Protein AF-A0A0E0D173-F1 (afdb_monomer_lite)

Sequence (92 aa):
MDSILLLSLVALLVVAISWLWDYTVVRLIWRPHCIAKEFREKQGIHGPAYKFLGGNNGEIDRLMEEADGQVLDVRDHNYLPRIAPHFLKWRA

Organism: NCBI:txid40149

Radius of gyration: 22.6 Å; chains: 1; bounding box: 47×25×69 Å

Secondary structure (DSSP, 8-state):
-HHHHHHHHHHHHHHHHHHHHIIIIIIIIIHHHHHHHHHHHHH-B--PPP-TT--SHHHHHHHHHHHHTPPPPTT----HHHH-HHHHHHB-

pLDDT: mean 93.16, std 5.08, range [65.94, 98.12]

Foldseek 3Di:
DVVVVVVVVVVVVVVVVVVVCCVPPVVQPVVVVVVQVCCCPPPQFNADDDDGVDDCVVVQVVQQVVLVPDDDDPPDPPCCSNPPVRRVVRRD

Structure (mmCIF, N/CA/C/O backbone):
data_AF-A0A0E0D173-F1
#
_entry.id   AF-A0A0E0D173-F1
#
loop_
_atom_site.group_PDB
_atom_site.id
_atom_site.type_symbol
_atom_site.label_atom_id
_atom_site.label_alt_id
_atom_site.label_comp_id
_atom_site.label_asym_id
_atom_site.label_entity_id
_atom_site.label_seq_id
_atom_site.pdbx_PDB_ins_code
_atom_site.Cartn_x
_atom_site.Cartn_y
_atom_site.Cartn_z
_atom_site.occupancy
_atom_site.B_iso_or_equiv
_atom_site.auth_seq_id
_atom_site.auth_comp_id
_atom_site.auth_asym_id
_atom_site.auth_atom_id
_atom_site.pdbx_PDB_model_num
ATOM 1 N N . MET A 1 1 ? 18.769 -10.246 -45.081 1.00 66.06 1 MET A N 1
ATOM 2 C CA . MET A 1 1 ? 17.564 -10.750 -44.386 1.00 66.06 1 MET A CA 1
ATOM 3 C C . MET A 1 1 ? 17.876 -10.985 -42.912 1.00 66.06 1 MET A C 1
ATOM 5 O O . MET A 1 1 ? 17.187 -10.437 -42.064 1.00 66.06 1 MET A O 1
ATOM 9 N N . ASP A 1 2 ? 18.992 -11.648 -42.613 1.00 83.12 2 ASP A N 1
ATOM 10 C CA . ASP A 1 2 ? 19.413 -11.991 -41.243 1.00 83.12 2 ASP A CA 1
ATOM 11 C C . ASP A 1 2 ? 19.701 -10.776 -40.348 1.00 83.12 2 ASP A C 1
ATOM 13 O O . ASP A 1 2 ? 19.308 -10.754 -39.187 1.00 83.12 2 ASP A O 1
ATOM 17 N N . SER A 1 3 ? 20.301 -9.710 -40.891 1.00 88.44 3 SER A N 1
ATOM 18 C CA . SER A 1 3 ? 20.582 -8.483 -40.127 1.00 88.44 3 SER A CA 1
ATOM 19 C C . SER A 1 3 ? 19.315 -7.745 -39.685 1.00 88.44 3 SER A C 1
ATOM 21 O O . SER A 1 3 ? 19.297 -7.154 -38.611 1.00 88.44 3 SER A O 1
ATOM 23 N N . ILE A 1 4 ? 18.245 -7.792 -40.487 1.00 92.75 4 ILE A N 1
ATOM 24 C CA . ILE A 1 4 ? 16.957 -7.171 -40.140 1.00 92.75 4 ILE A CA 1
ATOM 25 C C . ILE A 1 4 ? 16.295 -7.975 -39.022 1.00 92.75 4 ILE A C 1
ATOM 27 O O . ILE A 1 4 ? 15.856 -7.391 -38.038 1.00 92.75 4 ILE A O 1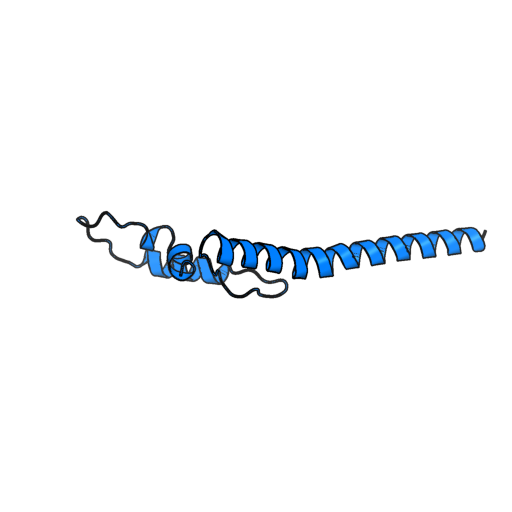
ATOM 31 N N . LEU A 1 5 ? 16.298 -9.308 -39.131 1.00 93.75 5 LEU A N 1
ATOM 32 C CA . LEU A 1 5 ? 15.771 -10.192 -38.088 1.00 93.75 5 LEU A CA 1
ATOM 33 C C . LEU A 1 5 ? 16.517 -10.013 -36.760 1.00 93.75 5 LEU A C 1
ATOM 35 O O . LEU A 1 5 ? 15.886 -9.929 -35.708 1.00 93.75 5 LEU A O 1
ATOM 39 N N . LEU A 1 6 ? 17.846 -9.884 -36.809 1.00 95.12 6 LE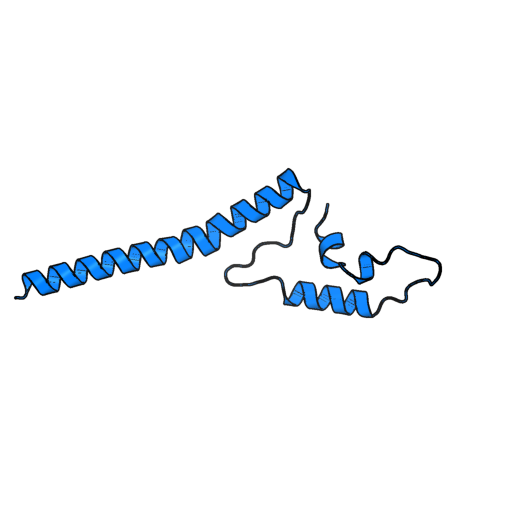U A N 1
ATOM 40 C CA . LEU A 1 6 ? 18.669 -9.639 -35.627 1.00 95.12 6 LEU A CA 1
ATOM 41 C C . LEU A 1 6 ? 18.357 -8.278 -34.989 1.00 95.12 6 LEU A C 1
ATOM 43 O O . LEU A 1 6 ? 18.173 -8.203 -33.777 1.00 95.12 6 LEU A O 1
ATOM 47 N N . LEU A 1 7 ? 18.227 -7.214 -35.789 1.00 95.88 7 LEU A N 1
ATOM 48 C CA . LEU A 1 7 ? 17.841 -5.889 -35.291 1.00 95.88 7 LEU A CA 1
ATOM 49 C C . LEU A 1 7 ? 16.444 -5.893 -34.661 1.00 95.88 7 LEU A C 1
ATOM 51 O O . LEU A 1 7 ? 16.254 -5.319 -33.589 1.00 95.88 7 LEU A O 1
ATOM 55 N N . SER A 1 8 ? 15.474 -6.563 -35.287 1.00 95.12 8 SER A N 1
ATOM 56 C CA . SER A 1 8 ? 14.122 -6.701 -34.737 1.00 95.12 8 SER A CA 1
ATOM 57 C C . SER A 1 8 ? 14.120 -7.467 -33.413 1.00 95.12 8 SER A C 1
ATOM 59 O O . SER A 1 8 ? 13.455 -7.044 -32.469 1.00 95.12 8 SER A O 1
ATOM 61 N N . LEU A 1 9 ? 14.898 -8.549 -33.306 1.00 97.12 9 LEU A N 1
ATOM 62 C CA . LEU A 1 9 ? 15.034 -9.312 -32.064 1.00 97.12 9 LEU A CA 1
ATOM 63 C C . LEU A 1 9 ? 15.632 -8.457 -30.939 1.00 97.12 9 LEU A C 1
ATOM 65 O O . LEU A 1 9 ? 15.110 -8.449 -29.826 1.00 97.12 9 LEU A O 1
ATOM 69 N N . VAL A 1 10 ? 16.696 -7.706 -31.236 1.00 97.38 10 VAL A N 1
ATOM 70 C CA . VAL A 1 10 ? 17.323 -6.795 -30.269 1.00 97.38 10 VAL A CA 1
ATOM 71 C C . VAL A 1 10 ? 16.333 -5.723 -29.816 1.00 97.38 10 VAL A C 1
ATOM 73 O O . VAL A 1 10 ? 16.212 -5.478 -28.618 1.00 97.38 10 VAL A O 1
ATOM 76 N N . ALA A 1 11 ? 15.575 -5.124 -30.738 1.00 97.19 11 ALA A N 1
ATOM 77 C CA . ALA A 1 11 ? 14.566 -4.125 -30.394 1.00 97.19 11 ALA A CA 1
ATOM 78 C C . ALA A 1 11 ? 13.480 -4.695 -29.463 1.00 97.19 11 ALA A C 1
ATOM 80 O O . ALA A 1 11 ? 13.138 -4.067 -28.461 1.00 97.19 11 ALA A O 1
ATOM 81 N N . LEU A 1 12 ? 12.983 -5.905 -29.744 1.00 97.88 12 LEU A N 1
ATOM 82 C CA . LEU A 1 12 ? 12.006 -6.583 -28.886 1.00 97.88 12 LEU A CA 1
ATOM 83 C C . LEU A 1 12 ? 12.567 -6.876 -27.491 1.00 97.88 12 LEU A C 1
ATOM 85 O O . LEU A 1 12 ? 11.867 -6.671 -26.499 1.00 97.88 12 LEU A O 1
ATOM 89 N N . LEU A 1 13 ? 13.829 -7.304 -27.399 1.00 97.81 13 LEU A N 1
ATOM 90 C CA . LEU A 1 13 ? 14.493 -7.540 -26.116 1.00 97.81 13 LEU A CA 1
ATOM 91 C C . LEU A 1 13 ? 14.621 -6.255 -25.299 1.00 97.81 13 LEU A C 1
ATOM 93 O O . LEU A 1 13 ? 14.319 -6.267 -24.108 1.00 97.81 13 LEU A O 1
ATOM 97 N N . VAL A 1 14 ? 15.007 -5.142 -25.927 1.00 98.12 14 VAL A N 1
ATOM 98 C CA . VAL A 1 14 ? 15.087 -3.839 -25.248 1.00 98.12 14 VAL A CA 1
ATOM 99 C C . VAL A 1 14 ? 13.722 -3.444 -24.685 1.00 98.12 14 VAL A C 1
ATOM 101 O O . VAL A 1 14 ? 13.627 -3.112 -23.505 1.00 98.12 14 VAL A O 1
ATOM 104 N N . VAL A 1 15 ? 12.656 -3.556 -25.484 1.00 98.12 15 VAL A N 1
ATOM 105 C CA . VAL A 1 15 ? 11.289 -3.250 -25.031 1.00 98.12 15 VAL A CA 1
ATOM 106 C C . VAL A 1 15 ? 10.867 -4.158 -23.873 1.00 98.12 15 VAL A C 1
ATOM 108 O O . VAL A 1 15 ? 10.334 -3.667 -22.876 1.00 98.12 15 VAL A O 1
ATOM 111 N N . ALA A 1 16 ? 11.136 -5.463 -23.963 1.00 97.81 16 ALA A N 1
ATOM 112 C CA . ALA A 1 16 ? 10.800 -6.420 -22.912 1.00 97.81 16 ALA A CA 1
ATOM 113 C C . ALA A 1 16 ? 11.543 -6.124 -21.599 1.00 97.81 16 ALA A C 1
ATOM 115 O O . ALA A 1 16 ? 10.932 -6.150 -20.531 1.00 97.81 16 ALA A O 1
ATOM 116 N N . ILE A 1 17 ? 12.835 -5.789 -21.672 1.00 97.56 17 ILE A N 1
ATOM 117 C CA . ILE A 1 17 ? 13.648 -5.425 -20.503 1.00 97.56 17 ILE A CA 1
ATOM 118 C C . ILE A 1 17 ? 13.137 -4.125 -19.877 1.00 97.56 17 ILE A C 1
ATOM 120 O O . ILE A 1 17 ? 12.963 -4.065 -18.660 1.00 97.56 17 ILE A O 1
ATOM 124 N N . SER A 1 18 ? 12.851 -3.098 -20.683 1.00 97.25 18 SER A N 1
ATOM 125 C CA . SER A 1 18 ? 12.295 -1.836 -20.182 1.00 97.25 18 SER A CA 1
ATOM 126 C C . SER A 1 18 ? 10.939 -2.036 -19.505 1.00 97.25 18 SER A C 1
ATOM 128 O O . SER A 1 18 ? 10.691 -1.469 -18.441 1.00 97.25 18 SER A O 1
ATOM 130 N N . TRP A 1 19 ? 10.075 -2.872 -20.084 1.00 97.88 19 TRP A N 1
ATOM 131 C CA . TRP A 1 19 ? 8.781 -3.204 -19.495 1.00 97.88 19 TRP A CA 1
ATOM 132 C C . TRP A 1 19 ? 8.930 -3.974 -18.180 1.00 97.88 19 TRP A C 1
ATOM 134 O O . TRP A 1 19 ? 8.280 -3.635 -17.190 1.00 97.88 19 TRP A O 1
ATOM 144 N N . LEU A 1 20 ? 9.821 -4.970 -18.145 1.00 97.25 20 LEU A N 1
ATOM 145 C CA . LEU A 1 20 ? 10.100 -5.739 -16.936 1.00 97.25 20 LEU A CA 1
ATOM 146 C C . LEU A 1 20 ? 10.656 -4.839 -15.828 1.00 97.25 20 LEU A C 1
ATOM 148 O O . LEU A 1 20 ? 10.259 -4.984 -14.673 1.00 97.25 20 LEU A O 1
ATOM 152 N N . TRP A 1 21 ? 11.529 -3.889 -16.167 1.00 96.69 21 TRP A N 1
ATOM 153 C CA . TRP A 1 21 ? 12.064 -2.909 -15.224 1.00 96.69 21 TRP A CA 1
ATOM 154 C C . TRP A 1 21 ? 10.975 -2.005 -14.633 1.00 96.69 21 TRP A C 1
ATOM 156 O O . TRP A 1 21 ? 10.890 -1.885 -13.410 1.00 96.69 21 TRP A O 1
ATOM 166 N N . ASP A 1 22 ? 10.109 -1.411 -15.466 1.00 96.31 22 ASP A N 1
ATOM 167 C CA . ASP A 1 22 ? 8.970 -0.615 -14.978 1.00 96.31 22 ASP A CA 1
ATOM 168 C C . ASP A 1 22 ? 8.081 -1.454 -14.055 1.00 96.31 22 ASP A C 1
ATOM 170 O O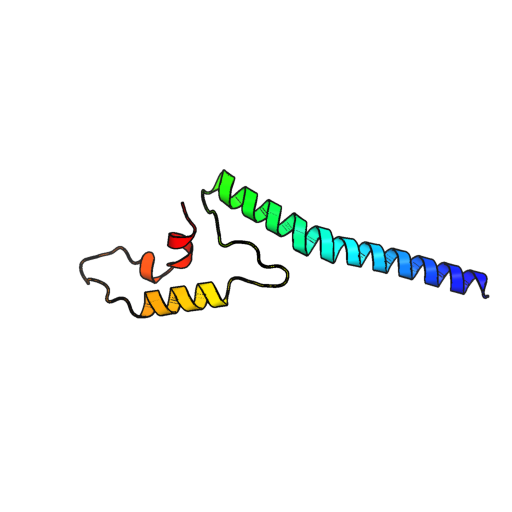 . ASP A 1 22 ? 7.762 -1.056 -12.932 1.00 96.31 22 ASP A O 1
ATOM 174 N N . TYR A 1 23 ? 7.723 -2.658 -14.495 1.00 95.31 23 TYR A N 1
ATOM 175 C CA . TYR A 1 23 ? 6.845 -3.519 -13.724 1.00 95.31 23 TYR A CA 1
ATOM 176 C C . TYR A 1 23 ? 7.459 -3.899 -12.370 1.00 95.31 23 TYR A C 1
ATOM 178 O O . TYR A 1 23 ? 6.823 -3.739 -11.331 1.00 95.31 23 TYR A O 1
ATOM 186 N N . THR A 1 24 ? 8.707 -4.356 -12.358 1.00 94.50 24 THR A N 1
ATOM 187 C CA . THR A 1 24 ? 9.352 -4.852 -11.138 1.00 94.50 24 THR A CA 1
ATOM 188 C C . THR A 1 24 ? 9.788 -3.724 -10.213 1.00 94.50 24 THR A C 1
ATOM 190 O O . THR A 1 24 ? 9.364 -3.667 -9.062 1.00 94.50 24 THR A O 1
ATOM 193 N N . VAL A 1 25 ? 10.598 -2.789 -10.697 1.00 95.44 25 VAL A N 1
ATOM 194 C CA . VAL A 1 25 ? 11.212 -1.768 -9.844 1.00 95.44 25 VAL A CA 1
ATOM 195 C C . VAL A 1 25 ? 10.215 -0.667 -9.525 1.00 95.44 25 VAL A C 1
ATOM 197 O O . VAL A 1 25 ? 10.022 -0.315 -8.359 1.00 95.44 25 VAL A O 1
ATOM 200 N N . VAL A 1 26 ? 9.537 -0.129 -10.541 1.00 95.88 26 VAL A N 1
ATOM 201 C CA . VAL A 1 26 ? 8.652 1.019 -10.327 1.00 95.88 26 VAL A CA 1
ATOM 202 C C . VAL A 1 26 ? 7.372 0.576 -9.629 1.00 95.88 26 VAL A C 1
ATOM 204 O O . VAL A 1 26 ? 6.992 1.173 -8.618 1.00 95.88 26 VAL A O 1
ATOM 207 N N . ARG A 1 27 ? 6.695 -0.463 -10.132 1.00 94.62 27 ARG A N 1
ATOM 208 C CA . ARG A 1 27 ? 5.369 -0.833 -9.611 1.00 94.62 27 ARG A CA 1
ATOM 209 C C . ARG A 1 27 ? 5.414 -1.685 -8.352 1.00 94.62 27 ARG A C 1
ATOM 211 O O . ARG A 1 27 ? 4.578 -1.452 -7.486 1.00 94.62 27 ARG A O 1
ATOM 218 N N . LEU A 1 28 ? 6.349 -2.629 -8.224 1.00 94.31 28 LEU A N 1
ATOM 219 C CA . LEU A 1 28 ? 6.390 -3.520 -7.053 1.00 94.31 28 LEU A CA 1
ATOM 220 C C . LEU A 1 28 ? 7.270 -3.009 -5.909 1.00 94.31 28 LEU A C 1
ATOM 222 O O . LEU A 1 28 ? 7.162 -3.543 -4.808 1.00 94.31 28 LEU A O 1
ATOM 226 N N . ILE A 1 29 ? 8.134 -2.013 -6.126 1.00 93.81 29 ILE A N 1
ATOM 227 C CA . ILE A 1 29 ? 9.048 -1.531 -5.076 1.00 93.81 29 ILE A CA 1
ATOM 228 C C . ILE A 1 29 ? 8.841 -0.042 -4.817 1.00 93.81 29 ILE A C 1
ATOM 230 O O . ILE A 1 29 ? 8.440 0.346 -3.718 1.00 93.81 29 ILE A O 1
ATOM 234 N N . TRP A 1 30 ? 9.074 0.798 -5.827 1.00 96.62 30 TRP A N 1
ATOM 235 C CA . TRP A 1 30 ? 9.099 2.248 -5.642 1.00 96.62 30 TRP A CA 1
ATOM 236 C C . TRP A 1 30 ? 7.728 2.825 -5.284 1.00 96.62 30 TRP A C 1
ATOM 238 O O . TRP A 1 30 ? 7.586 3.511 -4.274 1.00 96.62 30 TRP A O 1
ATOM 248 N N . ARG A 1 31 ? 6.692 2.519 -6.077 1.00 95.50 31 ARG A N 1
ATOM 249 C CA . ARG A 1 31 ? 5.338 3.053 -5.857 1.00 95.50 31 ARG A CA 1
ATOM 250 C C . ARG A 1 31 ? 4.769 2.688 -4.477 1.00 95.50 31 ARG A C 1
ATOM 252 O O . ARG A 1 31 ? 4.345 3.618 -3.791 1.00 95.50 31 ARG A O 1
ATOM 259 N N . PRO A 1 32 ? 4.774 1.414 -4.029 1.00 93.88 32 PRO A N 1
ATOM 260 C CA . PRO A 1 32 ? 4.283 1.059 -2.700 1.00 93.88 32 PRO A CA 1
ATOM 261 C C . PRO A 1 32 ? 5.048 1.776 -1.587 1.00 93.88 32 PRO A C 1
ATOM 263 O O . PRO A 1 32 ? 4.433 2.273 -0.648 1.00 93.88 32 PRO A O 1
ATOM 266 N N . HIS A 1 33 ? 6.375 1.888 -1.718 1.00 94.12 33 HIS A N 1
ATOM 267 C CA . HIS A 1 33 ? 7.208 2.582 -0.740 1.00 94.12 33 HIS A CA 1
ATOM 268 C C . HIS A 1 33 ? 6.865 4.075 -0.644 1.00 94.12 33 HIS A C 1
ATOM 270 O O . HIS A 1 33 ? 6.638 4.579 0.455 1.00 94.12 33 HIS A O 1
ATOM 276 N N . CYS A 1 34 ? 6.777 4.775 -1.779 1.00 96.56 34 CYS A N 1
ATOM 277 C CA . CYS A 1 34 ? 6.413 6.191 -1.804 1.00 96.56 34 CYS A CA 1
ATOM 278 C C . CYS A 1 34 ? 5.015 6.429 -1.229 1.00 96.56 34 CYS A C 1
ATOM 280 O O . CYS A 1 34 ? 4.848 7.314 -0.399 1.00 96.56 34 CYS A O 1
ATOM 282 N N . ILE A 1 35 ? 4.027 5.621 -1.621 1.00 94.19 35 ILE A N 1
ATOM 283 C CA . ILE A 1 35 ? 2.651 5.747 -1.122 1.00 94.19 35 ILE A CA 1
ATOM 284 C C . ILE A 1 35 ? 2.600 5.515 0.395 1.00 94.19 35 ILE A C 1
ATOM 286 O O . ILE A 1 35 ? 2.005 6.313 1.115 1.00 94.19 35 ILE A O 1
ATOM 290 N N . ALA A 1 36 ? 3.255 4.464 0.899 1.00 94.25 36 ALA A N 1
ATOM 291 C CA . ALA A 1 36 ? 3.294 4.173 2.332 1.00 94.25 36 ALA A CA 1
ATOM 292 C C . ALA A 1 36 ? 3.993 5.284 3.133 1.00 94.25 36 ALA A C 1
ATOM 294 O O . ALA A 1 36 ? 3.548 5.636 4.226 1.00 94.25 36 ALA A O 1
ATOM 295 N N . LYS A 1 37 ? 5.068 5.859 2.583 1.00 95.44 37 LYS A N 1
ATOM 296 C CA . LYS A 1 37 ? 5.765 7.000 3.183 1.00 95.44 37 LYS A CA 1
ATOM 297 C C . LYS A 1 37 ? 4.858 8.229 3.263 1.00 95.44 37 LYS A C 1
ATOM 299 O O . LYS A 1 37 ? 4.742 8.825 4.326 1.00 95.44 37 LYS A O 1
ATOM 304 N N . GLU A 1 38 ? 4.178 8.562 2.171 1.00 96.19 38 GLU A N 1
ATOM 305 C CA . GLU A 1 38 ? 3.254 9.697 2.091 1.00 96.19 38 GLU A CA 1
ATOM 306 C C . GLU A 1 38 ? 2.093 9.571 3.088 1.00 96.19 38 GLU A C 1
ATOM 308 O O . GLU A 1 38 ? 1.800 10.517 3.817 1.00 96.19 38 GLU A O 1
ATOM 313 N N . PHE A 1 39 ? 1.472 8.392 3.190 1.00 94.69 39 PHE A N 1
ATOM 314 C CA . PHE A 1 39 ? 0.421 8.139 4.181 1.00 94.69 39 PHE A CA 1
ATOM 315 C C . PHE A 1 39 ? 0.920 8.284 5.619 1.00 94.69 39 PHE A C 1
ATOM 317 O O . PHE A 1 39 ? 0.249 8.902 6.450 1.00 94.69 39 PHE A O 1
ATOM 324 N N . ARG A 1 40 ? 2.119 7.775 5.906 1.00 95.31 40 ARG A N 1
ATOM 325 C CA . ARG A 1 40 ? 2.724 7.892 7.231 1.00 95.31 40 ARG A CA 1
ATOM 326 C C . ARG A 1 40 ? 3.011 9.344 7.590 1.00 95.31 40 ARG A C 1
ATOM 328 O O . ARG A 1 40 ? 2.602 9.799 8.651 1.00 95.31 40 ARG A O 1
ATOM 335 N N . GLU A 1 41 ? 3.705 10.059 6.712 1.00 95.69 41 GLU A N 1
ATOM 336 C CA . GLU A 1 41 ? 4.210 11.405 6.993 1.00 95.69 41 GLU A CA 1
ATOM 337 C C . GLU A 1 41 ? 3.107 12.466 6.947 1.00 95.69 41 GLU A C 1
ATOM 339 O O . GLU A 1 41 ? 3.118 13.385 7.763 1.00 95.69 41 GLU A O 1
ATOM 344 N N . LYS A 1 42 ? 2.138 12.346 6.028 1.00 95.94 42 LYS A N 1
ATOM 345 C CA . LYS A 1 42 ? 1.078 13.355 5.859 1.00 95.94 42 LYS A CA 1
ATOM 346 C C . LYS A 1 42 ? -0.211 13.039 6.605 1.00 95.94 42 LYS A C 1
ATOM 348 O O . LYS A 1 42 ? -0.954 13.966 6.912 1.00 95.94 42 LYS A O 1
ATOM 353 N N . GLN A 1 43 ? -0.510 11.764 6.853 1.00 93.00 43 GLN A N 1
ATOM 354 C CA . GLN A 1 43 ? -1.791 11.347 7.442 1.00 93.00 43 GLN A CA 1
ATOM 355 C C . GLN A 1 43 ? -1.638 10.593 8.771 1.00 93.00 43 GLN A C 1
ATOM 357 O O . GLN A 1 43 ? -2.646 10.284 9.399 1.00 93.00 43 GLN A O 1
ATOM 362 N N . GLY A 1 44 ? -0.411 10.282 9.211 1.00 93.62 44 GLY A N 1
ATOM 363 C CA . GLY A 1 44 ? -0.173 9.484 10.421 1.00 93.62 44 GLY A CA 1
ATOM 364 C C . GLY A 1 44 ? -0.581 8.011 10.282 1.00 93.62 44 GLY A C 1
ATOM 365 O O . GLY A 1 44 ? -0.619 7.275 11.270 1.00 93.62 44 GLY A O 1
ATOM 366 N N . ILE A 1 45 ? -0.886 7.560 9.061 1.00 94.69 45 ILE A N 1
ATOM 367 C CA . ILE A 1 45 ? -1.320 6.191 8.785 1.00 94.69 45 ILE A CA 1
ATOM 368 C C . ILE A 1 45 ? -0.082 5.368 8.445 1.00 94.69 45 ILE A C 1
ATOM 370 O O . ILE A 1 45 ? 0.493 5.487 7.364 1.00 94.69 45 ILE A O 1
ATOM 374 N N . HIS A 1 46 ? 0.335 4.519 9.376 1.00 92.88 46 HIS A N 1
ATOM 375 C CA . HIS A 1 46 ? 1.536 3.702 9.231 1.00 92.88 46 HIS A CA 1
ATOM 376 C C . H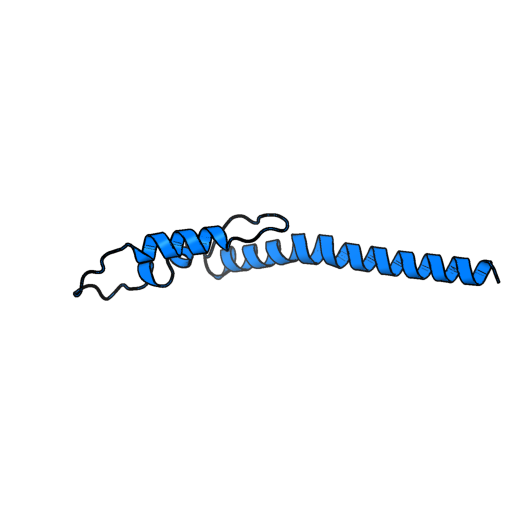IS A 1 46 ? 1.321 2.503 8.308 1.00 92.88 46 HIS A C 1
ATOM 378 O O . HIS A 1 46 ? 2.270 2.069 7.651 1.00 92.88 46 HIS A O 1
ATOM 384 N N . GLY A 1 47 ? 0.080 2.012 8.232 1.00 92.69 47 GLY A N 1
ATOM 385 C CA . GLY A 1 47 ? -0.288 0.850 7.431 1.00 92.69 47 GLY A CA 1
ATOM 386 C C . GLY A 1 47 ? 0.371 -0.449 7.915 1.00 92.69 47 GLY A C 1
ATOM 387 O O . GLY A 1 47 ? 1.181 -0.450 8.846 1.00 92.69 47 GLY A O 1
ATOM 388 N N . PRO A 1 48 ? 0.040 -1.585 7.287 1.00 93.56 48 PRO A N 1
ATOM 389 C CA . PRO A 1 48 ? 0.779 -2.818 7.501 1.00 93.56 48 PRO A CA 1
ATOM 390 C C . PRO A 1 48 ? 2.122 -2.779 6.763 1.00 93.56 48 PRO A C 1
ATOM 392 O O . PRO A 1 48 ? 2.318 -2.025 5.807 1.00 93.56 48 PRO A O 1
ATOM 395 N N . ALA A 1 49 ? 3.047 -3.647 7.171 1.00 90.38 49 ALA A N 1
ATOM 396 C CA . ALA A 1 49 ? 4.296 -3.836 6.446 1.00 90.38 49 ALA A CA 1
ATOM 397 C C . ALA A 1 49 ? 4.031 -4.349 5.019 1.00 90.38 49 ALA A C 1
ATOM 399 O O . ALA A 1 49 ? 3.191 -5.229 4.807 1.00 90.38 49 ALA A O 1
ATOM 400 N N . TYR A 1 50 ? 4.775 -3.819 4.046 1.00 91.50 50 TYR A N 1
ATOM 401 C CA . TYR A 1 50 ? 4.684 -4.267 2.660 1.00 91.50 50 TYR A CA 1
ATOM 402 C C . TYR A 1 50 ? 5.097 -5.741 2.530 1.00 91.50 50 TYR A C 1
ATOM 404 O O . TYR A 1 50 ? 6.120 -6.159 3.073 1.00 91.50 50 TYR A O 1
ATOM 412 N N . LYS A 1 51 ? 4.308 -6.519 1.783 1.00 91.81 51 LYS A N 1
ATOM 413 C CA . LYS A 1 51 ? 4.568 -7.928 1.470 1.00 91.81 51 LYS A CA 1
ATOM 414 C C . LYS A 1 51 ? 4.789 -8.045 -0.035 1.00 91.81 51 LYS A C 1
ATOM 416 O O . LYS A 1 51 ? 3.898 -7.728 -0.812 1.00 91.81 51 LYS A O 1
ATOM 421 N N . PHE A 1 52 ? 5.978 -8.467 -0.460 1.00 89.50 52 PHE A N 1
ATOM 422 C CA . PHE A 1 52 ? 6.320 -8.528 -1.884 1.00 89.50 52 PHE A CA 1
ATOM 423 C C . PHE A 1 52 ? 5.385 -9.481 -2.641 1.00 89.50 52 PHE A C 1
ATOM 425 O O . PHE A 1 52 ? 5.230 -10.630 -2.231 1.00 89.50 52 PHE A O 1
ATOM 432 N N . LEU A 1 53 ? 4.754 -8.992 -3.720 1.00 87.56 53 LEU A N 1
ATOM 433 C CA . LEU A 1 53 ? 3.713 -9.700 -4.494 1.00 87.56 53 LEU A CA 1
ATOM 434 C C . LEU A 1 53 ? 2.487 -10.145 -3.672 1.00 87.56 53 LEU A C 1
ATOM 436 O O . LEU A 1 53 ? 1.642 -10.888 -4.168 1.00 87.56 53 LEU A O 1
ATOM 440 N N . GLY A 1 54 ? 2.376 -9.681 -2.429 1.00 88.19 54 GLY A N 1
ATOM 441 C CA . GLY A 1 54 ? 1.305 -10.009 -1.503 1.00 88.19 54 GLY A CA 1
ATOM 442 C C . GLY A 1 54 ? 0.533 -8.768 -1.073 1.00 88.19 54 GLY A C 1
ATOM 443 O O . GLY A 1 54 ? 1.021 -7.641 -1.123 1.00 88.19 54 GLY A O 1
ATOM 444 N N . GLY A 1 55 ? -0.698 -8.989 -0.626 1.00 89.50 55 GLY A N 1
ATOM 445 C CA . GLY A 1 55 ? -1.536 -7.954 -0.032 1.00 89.50 55 GLY A CA 1
ATOM 446 C C . GLY A 1 55 ? -1.709 -8.135 1.473 1.00 89.50 55 GLY A C 1
ATOM 447 O O . GLY A 1 55 ? -1.152 -9.039 2.101 1.00 89.50 55 GLY A O 1
ATOM 448 N N . ASN A 1 56 ? -2.546 -7.278 2.042 1.00 93.00 56 ASN A N 1
ATOM 449 C CA . ASN A 1 56 ? -3.019 -7.355 3.421 1.00 93.00 56 ASN A CA 1
ATOM 450 C C . ASN A 1 56 ? -4.478 -7.838 3.519 1.00 93.00 56 ASN A C 1
ATOM 452 O O . ASN A 1 56 ? -5.004 -7.846 4.623 1.00 93.00 56 ASN A O 1
ATOM 456 N N . ASN A 1 57 ? -5.115 -8.266 2.420 1.00 94.62 57 ASN A N 1
ATOM 457 C CA . ASN A 1 57 ? -6.531 -8.662 2.411 1.00 94.62 57 ASN A CA 1
ATOM 458 C C . ASN A 1 57 ? -6.859 -9.675 3.515 1.00 94.62 57 ASN A C 1
ATOM 460 O O . ASN A 1 57 ? -7.720 -9.401 4.330 1.00 94.62 57 ASN A O 1
ATOM 464 N N . GLY A 1 58 ? -6.083 -10.756 3.653 1.00 95.12 58 GLY A N 1
ATOM 465 C CA . GLY A 1 58 ? -6.324 -11.735 4.723 1.00 95.12 58 GLY A CA 1
ATOM 466 C C . GLY A 1 58 ? -6.103 -11.202 6.149 1.00 95.12 58 GLY A C 1
ATOM 467 O O . GLY A 1 58 ? -6.632 -11.763 7.101 1.00 95.12 58 GLY A O 1
ATOM 468 N N . GLU A 1 59 ? -5.327 -10.128 6.329 1.00 95.00 59 GLU A N 1
ATOM 469 C CA . GLU A 1 59 ? -5.239 -9.432 7.621 1.00 95.00 59 GLU A CA 1
ATOM 470 C C . GLU A 1 59 ? -6.465 -8.543 7.851 1.00 95.00 59 GLU A C 1
ATOM 472 O O . GLU A 1 59 ? -6.977 -8.507 8.965 1.00 95.00 59 GLU A O 1
ATOM 477 N N . ILE A 1 60 ? -6.952 -7.863 6.808 1.00 95.69 60 ILE A N 1
ATOM 478 C CA . ILE A 1 60 ? -8.198 -7.091 6.862 1.00 95.69 60 ILE A CA 1
ATOM 479 C C . ILE A 1 60 ? -9.366 -8.020 7.183 1.00 95.69 60 ILE A C 1
ATOM 481 O O . ILE A 1 60 ? -10.099 -7.727 8.118 1.00 95.69 60 ILE A O 1
ATOM 485 N N . ASP A 1 61 ? -9.497 -9.144 6.480 1.00 96.25 61 ASP A N 1
ATOM 486 C CA . ASP A 1 61 ? -10.580 -10.113 6.674 1.00 96.25 61 ASP A CA 1
ATOM 487 C C . ASP A 1 61 ? -10.619 -10.614 8.122 1.00 96.25 61 ASP A C 1
ATOM 489 O O . ASP A 1 61 ? -11.671 -10.603 8.752 1.00 96.25 61 ASP A O 1
ATOM 493 N N . ARG A 1 62 ? -9.453 -10.947 8.692 1.00 96.19 62 ARG A N 1
ATOM 494 C CA . ARG A 1 62 ? -9.332 -11.331 10.107 1.00 96.19 62 ARG A CA 1
ATOM 495 C C . ARG A 1 62 ? -9.755 -10.221 11.063 1.00 96.19 62 ARG A C 1
ATOM 497 O O . ARG A 1 62 ? -10.487 -10.479 12.008 1.00 96.19 62 ARG A O 1
ATOM 504 N N . LEU A 1 63 ? -9.312 -8.987 10.823 1.00 96.00 63 LEU A N 1
ATOM 505 C CA . LEU A 1 63 ? -9.695 -7.844 11.659 1.00 96.00 63 LEU A CA 1
ATOM 506 C C . LEU A 1 63 ? -11.193 -7.545 11.562 1.00 96.00 63 LEU A C 1
ATOM 508 O O . LEU A 1 63 ? -11.793 -7.120 12.546 1.00 96.00 63 LEU A O 1
ATOM 512 N N . MET A 1 64 ? -11.791 -7.752 10.388 1.00 96.75 64 MET A N 1
ATOM 513 C CA . MET A 1 64 ? -13.230 -7.615 10.188 1.00 96.75 64 MET A CA 1
ATOM 514 C C . MET A 1 64 ? -13.998 -8.715 10.920 1.00 96.75 64 MET A C 1
ATOM 516 O O . MET A 1 64 ? -14.943 -8.387 11.624 1.00 96.75 64 MET A O 1
ATOM 520 N N . GLU A 1 65 ? -13.558 -9.973 10.843 1.00 96.44 65 GLU A N 1
ATOM 521 C CA . GLU A 1 65 ? -14.162 -11.096 11.575 1.00 96.44 65 GLU A CA 1
ATOM 522 C C . GLU A 1 65 ? -14.088 -10.889 13.100 1.00 96.44 65 GLU A C 1
ATOM 524 O O . GLU A 1 65 ? -15.074 -11.069 13.816 1.00 96.44 65 GLU A O 1
ATOM 529 N N . GLU A 1 66 ? -12.940 -10.429 13.607 1.00 95.12 66 GLU A N 1
ATOM 530 C CA . GLU A 1 66 ? -12.770 -10.070 15.020 1.00 95.12 66 GLU A CA 1
ATOM 531 C C . GLU A 1 66 ? -13.696 -8.921 15.434 1.00 95.12 66 GLU A C 1
ATOM 533 O O . GLU A 1 66 ? -14.289 -8.959 16.513 1.00 95.12 66 GLU A O 1
ATOM 538 N N . ALA A 1 67 ? -13.840 -7.902 14.584 1.00 94.62 67 ALA A N 1
ATOM 539 C CA . ALA A 1 67 ? -14.774 -6.809 14.814 1.00 94.62 67 ALA A CA 1
ATOM 540 C C . ALA A 1 67 ? -16.234 -7.281 14.732 1.00 94.62 67 ALA A C 1
ATOM 542 O O . ALA A 1 67 ? -17.070 -6.794 15.492 1.00 94.62 67 ALA A O 1
ATOM 543 N N . ASP A 1 68 ? -16.544 -8.243 13.858 1.00 92.94 68 ASP A N 1
ATOM 544 C CA . ASP A 1 68 ? -17.877 -8.820 13.692 1.00 92.94 68 ASP A CA 1
ATOM 545 C C . ASP A 1 68 ? -18.395 -9.493 14.961 1.00 92.94 68 ASP A C 1
ATOM 547 O O . ASP A 1 68 ? -19.580 -9.363 15.282 1.00 92.94 68 ASP A O 1
ATOM 551 N N . GLY A 1 69 ? -17.501 -10.143 15.706 1.00 89.12 69 GLY A N 1
ATOM 552 C CA . GLY A 1 69 ? -17.811 -10.785 16.983 1.00 89.12 69 GLY A CA 1
ATOM 553 C C . GLY A 1 69 ? -18.015 -9.827 18.163 1.00 89.12 69 GLY A C 1
ATOM 554 O O . GLY A 1 69 ? -18.416 -10.276 19.238 1.00 89.12 69 GLY A O 1
ATOM 555 N N . GLN A 1 70 ? -17.746 -8.526 18.010 1.00 87.88 70 GLN A N 1
ATOM 556 C CA . GLN A 1 70 ? -17.884 -7.565 19.108 1.00 87.88 70 GLN A CA 1
ATOM 557 C C . GLN A 1 70 ? -19.352 -7.203 19.354 1.00 87.88 70 GLN A C 1
ATOM 559 O O . GLN A 1 70 ? -20.071 -6.766 18.453 1.00 87.88 70 GLN A O 1
ATOM 564 N N . VAL A 1 71 ? -19.786 -7.330 20.610 1.00 87.62 71 VAL A N 1
ATOM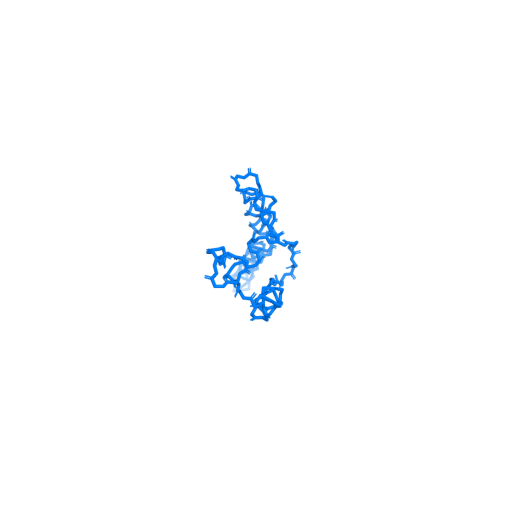 565 C CA . VAL A 1 71 ? -21.089 -6.828 21.057 1.00 87.62 71 VAL A CA 1
ATOM 566 C C . VAL A 1 71 ? -20.970 -5.328 21.299 1.00 87.62 71 VAL A C 1
ATOM 568 O O . VAL A 1 71 ? -20.216 -4.893 22.168 1.00 87.62 71 VAL A O 1
ATOM 571 N N . LEU A 1 72 ? -21.714 -4.541 20.526 1.00 87.75 72 LEU A N 1
ATOM 572 C CA . LEU A 1 72 ? -21.766 -3.090 20.676 1.00 87.75 72 LEU A CA 1
ATOM 573 C C . LEU A 1 72 ? -22.747 -2.701 21.784 1.00 87.75 72 LEU A C 1
ATOM 575 O O . LEU A 1 72 ? -23.861 -3.226 21.846 1.00 87.75 72 LEU A O 1
ATOM 579 N N . ASP A 1 73 ? -22.347 -1.758 22.636 1.00 88.81 73 ASP A N 1
ATOM 580 C CA . ASP A 1 73 ? -23.268 -1.135 23.583 1.00 88.81 73 ASP A CA 1
ATOM 581 C C . ASP A 1 73 ? -24.245 -0.237 22.814 1.00 88.81 73 ASP A C 1
ATOM 583 O O . ASP A 1 73 ? -23.843 0.634 22.047 1.00 88.81 73 ASP A O 1
ATOM 587 N N . VAL A 1 74 ? -25.543 -0.420 23.051 1.00 87.25 74 VAL A N 1
ATOM 588 C CA . VAL A 1 74 ? -26.626 0.370 22.441 1.00 87.25 74 VAL A CA 1
ATOM 589 C C . VAL A 1 74 ? -26.495 1.865 22.767 1.00 87.25 74 VAL A C 1
ATOM 591 O O . VAL A 1 74 ? -27.021 2.710 22.043 1.00 87.25 74 VAL A O 1
ATOM 594 N N . ARG A 1 75 ? -25.809 2.204 23.863 1.00 93.19 75 ARG A N 1
ATOM 595 C CA . ARG A 1 75 ? -25.579 3.585 24.309 1.00 93.19 75 ARG A CA 1
ATOM 596 C C . ARG A 1 75 ? -24.281 4.190 23.774 1.00 93.19 75 ARG A C 1
ATOM 598 O O . ARG A 1 75 ? -24.085 5.393 23.946 1.00 93.19 75 ARG A O 1
ATOM 605 N N . ASP A 1 76 ? -23.413 3.389 23.157 1.00 89.12 76 ASP A N 1
ATOM 606 C CA . ASP A 1 76 ? -22.169 3.854 22.551 1.00 89.12 76 ASP A CA 1
ATOM 607 C C . ASP A 1 76 ? -22.371 4.086 21.046 1.00 89.12 76 ASP A C 1
ATOM 609 O O . ASP A 1 76 ? -22.811 3.215 20.295 1.00 89.12 76 ASP A O 1
ATOM 613 N N . HIS A 1 77 ? -22.052 5.297 20.594 1.00 89.38 77 HIS A N 1
ATOM 614 C CA . HIS A 1 77 ? -22.116 5.670 19.182 1.00 89.38 77 HIS A CA 1
ATOM 615 C C . HIS A 1 77 ? -20.761 5.538 18.472 1.00 89.38 77 HIS A C 1
ATOM 617 O O . HIS A 1 77 ? -20.625 5.929 17.308 1.00 89.38 77 HIS A O 1
ATOM 623 N N . ASN A 1 78 ? -19.746 4.989 19.140 1.00 90.25 78 ASN A N 1
ATOM 624 C CA . ASN A 1 78 ? -18.455 4.703 18.540 1.00 90.25 78 ASN A CA 1
ATOM 625 C C . ASN A 1 78 ? -18.479 3.388 17.746 1.00 90.25 78 ASN A C 1
ATOM 627 O O . ASN A 1 78 ? -17.996 2.346 18.182 1.00 90.25 78 ASN A O 1
ATOM 631 N N . TYR A 1 79 ? -18.989 3.457 16.519 1.00 90.56 7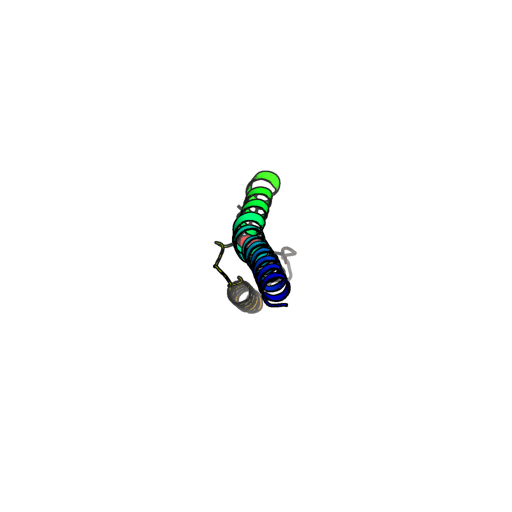9 TYR A N 1
ATOM 632 C CA . TYR A 1 79 ? -19.011 2.316 15.596 1.00 90.56 79 TYR A CA 1
ATOM 633 C C . TYR A 1 79 ? -17.691 2.109 14.844 1.00 90.56 79 TYR A C 1
ATOM 635 O O . TYR A 1 79 ? -17.550 1.152 14.084 1.00 90.56 79 TYR A O 1
ATOM 643 N N . LEU A 1 80 ? -16.711 3.000 15.015 1.00 91.25 80 LEU A N 1
ATOM 644 C CA . LEU A 1 80 ? -15.485 2.972 14.222 1.00 91.25 80 LEU A CA 1
ATOM 645 C C . LEU A 1 80 ? -14.679 1.665 14.383 1.00 91.25 80 LEU A C 1
ATOM 647 O O . LEU A 1 80 ? -14.222 1.154 13.358 1.00 91.25 80 LEU A O 1
ATOM 651 N N . PRO A 1 81 ? -14.560 1.061 15.586 1.00 92.44 81 PRO A N 1
ATOM 652 C CA . PRO A 1 81 ? -13.926 -0.249 15.748 1.00 92.44 81 PRO A CA 1
ATOM 653 C C . PRO A 1 81 ? -14.630 -1.373 14.991 1.00 92.44 81 PRO A C 1
ATOM 655 O O . PRO A 1 81 ? -13.975 -2.311 14.551 1.00 92.44 81 PRO A O 1
ATOM 658 N N . ARG A 1 82 ? -15.947 -1.256 14.790 1.00 93.38 82 ARG A N 1
ATOM 659 C CA . ARG A 1 82 ? -16.761 -2.243 14.077 1.00 93.38 82 ARG A CA 1
ATOM 660 C C . ARG A 1 82 ? -16.621 -2.138 12.560 1.00 93.38 82 ARG A C 1
ATOM 662 O O . ARG A 1 82 ? -16.613 -3.154 11.874 1.00 93.38 82 ARG A O 1
ATOM 669 N N . ILE A 1 83 ? -16.567 -0.907 12.051 1.00 93.38 83 ILE A N 1
ATOM 670 C CA . ILE A 1 83 ? -16.629 -0.604 10.614 1.00 93.38 83 ILE A CA 1
ATOM 671 C C . ILE A 1 83 ? -15.233 -0.597 9.985 1.00 93.38 83 ILE A C 1
ATOM 673 O O . ILE A 1 83 ? -15.052 -1.070 8.866 1.00 93.38 83 ILE A O 1
ATOM 677 N N . ALA A 1 84 ? -14.245 -0.039 10.687 1.00 95.00 84 ALA A N 1
ATOM 678 C CA . ALA A 1 84 ? -12.891 0.136 10.171 1.00 95.00 84 ALA A CA 1
ATOM 679 C C . ALA A 1 84 ? -11.820 -0.260 11.211 1.00 95.00 84 ALA A C 1
ATOM 681 O O . ALA A 1 84 ? -10.950 0.554 11.543 1.00 95.00 84 ALA A O 1
ATOM 682 N N . PRO A 1 85 ? -11.832 -1.514 11.709 1.00 95.06 85 PRO A N 1
ATOM 683 C CA . PRO A 1 85 ? -10.851 -1.997 12.688 1.00 95.06 85 PRO A CA 1
ATOM 684 C C . PRO A 1 85 ? -9.409 -1.880 12.175 1.00 95.06 85 PRO A C 1
ATOM 686 O O . PRO A 1 85 ? -8.502 -1.480 12.902 1.00 95.06 85 PRO A O 1
ATOM 689 N N . HIS A 1 86 ? -9.195 -2.151 10.886 1.00 95.44 86 HIS A N 1
ATOM 690 C CA . HIS A 1 86 ? -7.898 -2.022 10.223 1.00 95.44 86 HIS A CA 1
ATOM 691 C C . HIS A 1 86 ? -7.373 -0.579 10.223 1.00 95.44 86 HIS A C 1
ATOM 693 O O . HIS A 1 86 ? -6.186 -0.357 10.454 1.00 95.44 86 HIS A O 1
ATOM 699 N N . PHE A 1 87 ? -8.248 0.415 10.036 1.00 93.44 87 PHE A N 1
ATOM 700 C CA . PHE A 1 87 ? -7.858 1.821 10.114 1.00 93.44 87 PHE A CA 1
ATOM 701 C C . PHE A 1 87 ? -7.415 2.189 11.530 1.00 93.44 87 PHE A C 1
ATOM 703 O O . PHE A 1 87 ? -6.384 2.834 11.686 1.00 93.44 87 PHE A O 1
ATOM 710 N N . LEU A 1 88 ? -8.140 1.736 12.559 1.00 93.38 88 LEU A N 1
ATOM 711 C CA . LEU A 1 88 ? -7.752 1.960 13.955 1.00 93.38 88 LEU A CA 1
ATOM 712 C C . LEU A 1 88 ? -6.424 1.294 14.322 1.00 93.38 88 LEU A C 1
ATOM 714 O O . LEU A 1 88 ? -5.655 1.868 15.083 1.00 93.38 88 LEU A O 1
ATOM 718 N N . LYS A 1 89 ? -6.138 0.116 13.764 1.00 93.94 89 LYS A N 1
ATOM 719 C CA . LYS A 1 89 ? -4.859 -0.575 13.963 1.00 93.94 89 LYS A CA 1
ATOM 720 C C . LYS A 1 89 ? -3.682 0.151 13.304 1.00 93.94 89 LYS A C 1
ATOM 722 O O . LYS A 1 89 ? -2.553 0.039 13.774 1.00 93.94 89 LYS A O 1
ATOM 727 N N . TRP A 1 90 ? -3.920 0.823 12.179 1.00 94.19 90 TRP A N 1
ATOM 728 C CA . TRP A 1 90 ? -2.856 1.384 11.339 1.00 94.19 90 TRP A CA 1
ATOM 729 C C . TRP A 1 90 ? -2.684 2.894 11.446 1.00 94.19 90 TRP A C 1
ATOM 731 O O . TRP A 1 90 ? -1.648 3.409 11.017 1.00 94.19 90 TRP A O 1
ATOM 741 N N . ARG A 1 91 ? -3.665 3.609 11.994 1.00 89.50 91 ARG A N 1
ATOM 742 C CA . ARG A 1 91 ? -3.466 4.978 12.467 1.00 89.50 91 ARG A CA 1
ATOM 743 C C . ARG A 1 91 ? -2.592 4.912 13.723 1.00 89.50 91 ARG A C 1
ATOM 745 O O . ARG A 1 91 ? -2.883 4.123 14.618 1.00 89.50 91 ARG A O 1
ATOM 752 N N . ALA A 1 92 ? -1.500 5.671 13.754 1.00 65.94 92 ALA A N 1
ATOM 753 C CA . ALA A 1 92 ? -0.790 5.909 15.011 1.00 65.94 92 ALA A CA 1
ATOM 754 C C . ALA A 1 92 ? -1.552 6.912 15.880 1.00 65.94 92 ALA A C 1
ATOM 756 O O . ALA A 1 92 ? -2.302 7.740 15.305 1.00 65.94 92 ALA A O 1
#